Protein AF-A0A291RQH5-F1 (afdb_monomer_lite)

pLDDT: mean 83.43, std 18.96, range [32.75, 98.38]

Radius of gyration: 24.58 Å; chains: 1; bounding box: 37×46×104 Å

Foldseek 3Di:
DCQVCVQCQAVAADDDPQAPDGTSVRQEAEAAAAAQDDDQGWHFYKAFWDVVDDWDDDLFWTKTWGNGHHADPPPSPDDPQTAIEIEGCNVPDPVLVVVVVVQSVVLSVLQVVCPPHLWTKMKTFTFDQDPVDSSYTYDHDSVGMHIDGHNHDHNPDPPPPVPPDDDDPDDDDDDDDDDDDD

Organism: NCBI:txid455432

Sequence (182 aa):
MFVLYPHDRADLSIDLPGVDADRYRYAFKRLDSYAIRDYPRPRIFYSEVAWTAHPDYTDATATITLYAGGRDRDTRARVIKPYQVVIDWSAWDTRLRNALQREITTAQRQAREYGGSSVRSWMFFLASQDRFDPSLFRLDHHAYYCFVAARIVPSTDQPNQHSQWPRKPAHPASRRSRTRRP

Secondary structure (DSSP, 8-state):
-TTT-SSSTTT-B---TT---SBHHHHEEEPPSSS-----S--EEEEEB-TTSPPEE-SSEEEEEEEEEEEPTTT-SSEEEEEEEEEE-TT--HHHHHHHHHHHHHHHHHHHHTTTSS-EEEEEEE-EEPSS-TTEEEE--GGGEEEEEE-PPP-PPPP-TT--PPPPPPPPP---------

Structure (mmCIF, N/CA/C/O backbone):
data_AF-A0A291RQH5-F1
#
_entry.id   AF-A0A291RQH5-F1
#
loop_
_atom_site.group_PDB
_atom_site.id
_atom_site.type_symbol
_atom_site.label_atom_id
_atom_site.label_alt_id
_atom_site.label_comp_id
_atom_site.label_asym_id
_atom_site.label_entity_id
_atom_site.label_seq_id
_atom_site.pdbx_PDB_ins_code
_atom_site.Cartn_x
_atom_site.Cartn_y
_atom_site.Cartn_z
_atom_site.occupancy
_atom_site.B_iso_or_equiv
_atom_site.auth_seq_id
_atom_site.auth_comp_id
_atom_site.auth_asym_id
_atom_site.auth_atom_id
_atom_site.pdbx_PDB_model_num
ATOM 1 N N . MET A 1 1 ? 7.478 -17.354 2.464 1.00 61.66 1 MET A N 1
ATOM 2 C CA . MET A 1 1 ? 7.189 -18.378 1.432 1.00 61.66 1 MET A CA 1
ATOM 3 C C . MET A 1 1 ? 7.119 -17.796 0.014 1.00 61.66 1 MET A C 1
ATOM 5 O O . MET A 1 1 ? 7.953 -18.167 -0.794 1.00 61.66 1 MET A O 1
ATOM 9 N N . PHE A 1 2 ? 6.238 -16.829 -0.295 1.00 76.44 2 PHE A N 1
ATOM 10 C CA . PHE A 1 2 ? 6.075 -16.273 -1.662 1.00 76.44 2 PHE A CA 1
ATOM 11 C C . PHE A 1 2 ? 7.362 -15.730 -2.324 1.00 76.44 2 PHE A C 1
ATOM 13 O O . PHE A 1 2 ? 7.583 -15.908 -3.525 1.00 76.44 2 PHE A O 1
ATOM 20 N N . VAL A 1 3 ? 8.208 -15.051 -1.544 1.00 74.25 3 VAL A N 1
ATOM 21 C CA . VAL A 1 3 ? 9.500 -14.513 -2.006 1.00 74.25 3 VAL A CA 1
ATOM 22 C C . VAL A 1 3 ? 10.558 -15.611 -2.163 1.00 74.25 3 VAL A C 1
ATOM 24 O O . VAL A 1 3 ? 11.403 -15.512 -3.043 1.00 74.25 3 VAL A O 1
ATOM 27 N N . LEU A 1 4 ? 10.490 -16.657 -1.334 1.00 77.12 4 LEU A N 1
ATOM 28 C CA . LEU A 1 4 ? 11.497 -17.721 -1.258 1.00 77.12 4 LEU A CA 1
ATOM 29 C C . LEU A 1 4 ? 11.321 -18.781 -2.354 1.00 77.12 4 LEU A C 1
ATOM 31 O O . LEU A 1 4 ? 12.307 -19.355 -2.798 1.00 77.12 4 LEU A O 1
ATOM 35 N N . TYR A 1 5 ? 10.085 -18.999 -2.812 1.00 75.50 5 TYR A N 1
ATOM 36 C CA . TYR A 1 5 ? 9.734 -20.041 -3.782 1.00 75.50 5 TYR A CA 1
ATOM 37 C C . TYR A 1 5 ? 9.045 -19.431 -5.010 1.00 75.50 5 TYR A C 1
ATOM 39 O O . TYR A 1 5 ? 7.826 -19.534 -5.159 1.00 75.50 5 TYR A O 1
ATOM 47 N N . PRO A 1 6 ? 9.776 -18.713 -5.884 1.00 75.50 6 PRO A N 1
ATOM 48 C CA . PRO A 1 6 ? 9.175 -18.030 -7.028 1.00 75.50 6 PRO A CA 1
ATOM 49 C C . PRO A 1 6 ? 8.598 -18.982 -8.086 1.00 75.50 6 PRO A C 1
ATOM 51 O O . PRO A 1 6 ? 7.672 -18.583 -8.796 1.00 75.50 6 PRO A O 1
ATOM 54 N N . HIS A 1 7 ? 9.116 -20.210 -8.177 1.00 78.50 7 HIS A N 1
ATOM 55 C CA . HIS A 1 7 ? 8.732 -21.199 -9.189 1.00 78.50 7 HIS A CA 1
ATOM 56 C C . HIS A 1 7 ? 7.616 -22.148 -8.730 1.00 78.50 7 HIS A C 1
ATOM 58 O O . HIS A 1 7 ? 6.857 -22.612 -9.571 1.00 78.50 7 HIS A O 1
ATOM 64 N N . ASP A 1 8 ? 7.422 -22.321 -7.420 1.00 78.31 8 ASP A N 1
ATOM 65 C CA . ASP A 1 8 ? 6.453 -23.284 -6.868 1.00 78.31 8 ASP A CA 1
ATOM 66 C C . ASP A 1 8 ? 5.090 -22.648 -6.541 1.00 78.31 8 ASP A C 1
ATOM 68 O O . ASP A 1 8 ? 4.185 -23.292 -6.018 1.00 78.31 8 ASP A O 1
ATOM 72 N N . ARG A 1 9 ? 4.897 -21.354 -6.838 1.00 78.56 9 ARG A N 1
ATOM 73 C CA . ARG A 1 9 ? 3.678 -20.602 -6.464 1.00 78.56 9 ARG A CA 1
ATOM 74 C C . ARG A 1 9 ? 2.383 -21.212 -7.012 1.00 78.56 9 ARG A C 1
ATOM 76 O O . ARG A 1 9 ? 1.317 -20.925 -6.471 1.00 78.56 9 ARG A O 1
ATOM 83 N N . ALA A 1 10 ? 2.464 -21.969 -8.107 1.00 74.31 10 ALA A N 1
ATOM 84 C CA . ALA A 1 10 ? 1.322 -22.667 -8.691 1.00 74.31 10 ALA A CA 1
ATOM 85 C C . ALA A 1 10 ? 0.903 -23.893 -7.861 1.00 74.31 10 ALA A C 1
ATOM 87 O O . ALA A 1 10 ? -0.289 -24.164 -7.751 1.00 74.31 10 ALA A O 1
ATOM 88 N N . ASP A 1 11 ? 1.865 -24.567 -7.233 1.00 77.06 11 ASP A N 1
ATOM 89 C CA . ASP A 1 11 ? 1.656 -25.830 -6.523 1.00 77.06 11 ASP A CA 1
ATOM 90 C C . ASP A 1 11 ? 1.424 -25.620 -5.021 1.00 77.06 11 ASP A C 1
ATOM 92 O O . ASP A 1 11 ? 0.755 -26.423 -4.369 1.00 77.06 11 ASP A O 1
ATOM 96 N N . LEU A 1 12 ? 1.894 -24.498 -4.468 1.00 79.00 12 LEU A N 1
ATOM 97 C CA . LEU A 1 12 ? 1.680 -24.146 -3.067 1.00 79.00 12 LEU A CA 1
ATOM 98 C C . LEU A 1 12 ? 0.216 -23.771 -2.796 1.00 79.00 12 LEU A C 1
ATOM 100 O O . LEU A 1 12 ? -0.296 -22.773 -3.315 1.00 79.00 12 LEU A O 1
ATOM 104 N N . SER A 1 13 ? -0.436 -24.568 -1.947 1.00 81.00 13 SER A N 1
ATOM 105 C CA . SER A 1 13 ? -1.788 -24.314 -1.443 1.00 81.00 13 SER A CA 1
ATOM 106 C C . SER A 1 13 ? -1.785 -23.205 -0.400 1.00 81.00 13 SER A C 1
ATOM 108 O O . SER A 1 13 ? -0.848 -23.086 0.389 1.00 81.00 13 SER A O 1
ATOM 110 N N . ILE A 1 14 ? -2.852 -22.418 -0.372 1.00 81.69 14 ILE A N 1
ATOM 111 C CA . ILE A 1 14 ? -3.106 -21.435 0.676 1.00 81.69 14 ILE A CA 1
ATOM 112 C C . ILE A 1 14 ? -4.602 -21.395 0.971 1.00 81.69 14 ILE A C 1
ATOM 114 O O . ILE A 1 14 ? -5.407 -21.491 0.052 1.00 81.69 14 ILE A O 1
ATOM 118 N N . ASP A 1 15 ? -4.955 -21.259 2.244 1.00 80.19 15 ASP A N 1
ATOM 119 C CA . ASP A 1 15 ? -6.324 -21.004 2.678 1.00 80.19 15 ASP A CA 1
ATOM 120 C C . ASP A 1 15 ? -6.348 -19.649 3.388 1.00 80.19 15 ASP A C 1
ATOM 122 O O . ASP A 1 15 ? -5.600 -19.414 4.341 1.00 80.19 15 ASP A O 1
ATOM 126 N N . LEU A 1 16 ? -7.136 -18.722 2.849 1.00 78.00 16 LEU A N 1
ATOM 127 C CA . LEU A 1 16 ? -7.252 -17.351 3.328 1.00 78.00 16 LEU A CA 1
ATOM 128 C C . LEU A 1 16 ? -8.738 -17.000 3.429 1.00 78.00 16 LEU A C 1
ATOM 130 O O . LEU A 1 16 ? -9.397 -16.865 2.393 1.00 78.00 16 LEU A O 1
ATOM 134 N N . PRO A 1 17 ? -9.266 -16.779 4.645 1.00 72.56 17 PRO A N 1
ATOM 135 C CA . PRO A 1 17 ? -10.645 -16.356 4.827 1.00 72.56 17 PRO A CA 1
ATOM 136 C C . PRO A 1 17 ? -10.980 -15.132 3.966 1.00 72.56 17 PRO A C 1
ATOM 138 O O . PRO A 1 17 ? -10.291 -14.114 4.002 1.00 72.56 17 PRO A O 1
ATOM 141 N N . GLY A 1 18 ? -12.039 -15.247 3.164 1.00 73.44 18 GLY A N 1
ATOM 142 C CA . GLY A 1 18 ? -12.514 -14.174 2.288 1.00 73.44 18 GLY A CA 1
ATOM 143 C C . GLY A 1 18 ? -11.763 -14.020 0.963 1.00 73.44 18 GLY A C 1
ATOM 144 O O . GLY A 1 18 ? -12.227 -13.262 0.117 1.00 73.44 18 GLY A O 1
ATOM 145 N N . VAL A 1 19 ? -10.663 -14.741 0.721 1.00 80.69 19 VAL A N 1
ATOM 146 C CA . VAL A 1 19 ? -9.955 -14.735 -0.568 1.00 80.69 19 VAL A CA 1
ATOM 147 C C . VAL A 1 19 ? -10.347 -15.970 -1.373 1.00 80.69 19 VAL A C 1
ATOM 149 O O . VAL A 1 19 ? -9.980 -17.091 -1.052 1.00 80.69 19 VAL A O 1
ATOM 152 N N . ASP A 1 20 ? -11.056 -15.742 -2.477 1.00 77.75 20 ASP A N 1
ATOM 153 C CA . ASP A 1 20 ? -11.429 -16.768 -3.459 1.00 77.75 20 ASP A CA 1
ATOM 154 C C . ASP A 1 20 ? -10.211 -17.205 -4.307 1.00 77.75 20 ASP A C 1
ATOM 156 O O . ASP A 1 20 ? -10.080 -16.815 -5.476 1.00 77.75 20 ASP A O 1
ATOM 160 N N . ALA A 1 21 ? -9.249 -17.882 -3.670 1.00 79.69 21 ALA A N 1
ATOM 161 C CA . ALA A 1 21 ? -8.074 -18.507 -4.275 1.00 79.69 21 ALA A CA 1
ATOM 162 C C . ALA A 1 21 ? -7.463 -19.562 -3.335 1.00 79.69 21 ALA A C 1
ATOM 164 O O . ALA A 1 21 ? -7.156 -19.262 -2.187 1.00 79.69 21 ALA A O 1
ATOM 165 N N . ASP A 1 22 ? -7.195 -20.755 -3.864 1.00 81.00 22 ASP A N 1
ATOM 166 C CA . ASP A 1 22 ? -6.630 -21.906 -3.144 1.00 81.00 22 ASP A CA 1
ATOM 167 C C . ASP A 1 22 ? -5.113 -22.077 -3.357 1.00 81.00 22 ASP A C 1
ATOM 169 O O . ASP A 1 22 ? -4.475 -22.927 -2.736 1.00 81.00 22 ASP A O 1
ATOM 173 N N . ARG A 1 23 ? -4.504 -21.269 -4.239 1.00 80.00 23 ARG A N 1
ATOM 174 C CA . ARG A 1 23 ? -3.065 -21.310 -4.562 1.00 80.00 23 ARG A CA 1
ATOM 175 C C . ARG A 1 23 ? -2.397 -19.956 -4.407 1.00 80.00 23 ARG A C 1
ATOM 177 O O . ARG A 1 23 ? -2.968 -18.921 -4.761 1.00 80.00 23 ARG A O 1
ATOM 184 N N . TYR A 1 24 ? -1.123 -19.965 -4.009 1.00 80.88 24 TYR A N 1
ATOM 185 C CA . TYR A 1 24 ? -0.298 -18.754 -3.887 1.00 80.88 24 TYR A CA 1
ATOM 186 C C . TYR A 1 24 ? -0.291 -17.908 -5.173 1.00 80.88 24 TYR A C 1
ATOM 188 O O . TYR A 1 24 ? -0.366 -16.682 -5.097 1.00 80.88 24 TYR A O 1
ATOM 196 N N . ARG A 1 25 ? -0.250 -18.534 -6.359 1.00 79.88 25 ARG A N 1
ATOM 197 C CA . ARG A 1 25 ? -0.293 -17.835 -7.660 1.00 79.88 25 ARG A CA 1
ATOM 198 C C . ARG A 1 25 ? -1.533 -16.952 -7.828 1.00 79.88 25 ARG A C 1
ATOM 200 O O . ARG A 1 25 ? -1.438 -15.908 -8.468 1.00 79.88 25 ARG A O 1
ATOM 207 N N . TYR A 1 26 ? -2.677 -17.377 -7.297 1.00 82.38 26 TYR A N 1
ATOM 208 C CA . TYR A 1 26 ? -3.956 -16.687 -7.471 1.00 82.38 26 TYR A CA 1
ATOM 209 C C . TYR A 1 26 ? -4.327 -15.820 -6.271 1.00 82.38 26 TYR A C 1
ATOM 211 O O . TYR A 1 26 ? -5.034 -14.827 -6.447 1.00 82.38 26 TYR A O 1
ATOM 219 N N . ALA A 1 27 ? -3.825 -16.163 -5.082 1.00 86.94 27 ALA A N 1
ATOM 220 C CA . ALA A 1 27 ?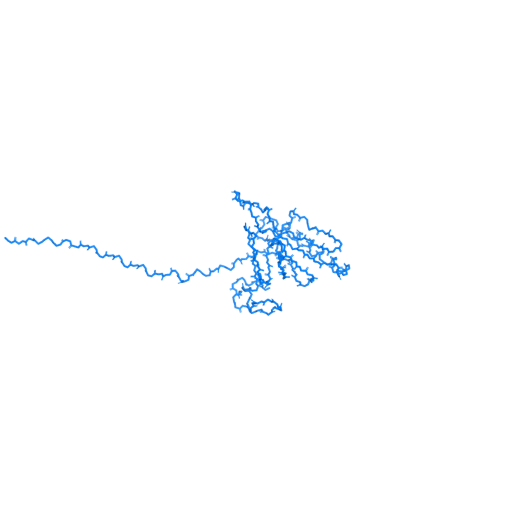 -4.012 -15.394 -3.859 1.00 86.94 27 ALA A CA 1
ATOM 221 C C . ALA A 1 27 ? -3.171 -14.110 -3.842 1.00 86.94 27 ALA A C 1
ATOM 223 O O . ALA A 1 27 ? -3.640 -13.092 -3.339 1.00 86.94 27 ALA A O 1
ATOM 224 N N . PHE A 1 28 ? -1.962 -14.129 -4.418 1.00 90.75 28 PHE A N 1
ATOM 225 C CA . PHE A 1 28 ? -1.077 -12.965 -4.479 1.00 90.75 28 PHE A CA 1
ATOM 226 C C . PHE A 1 28 ? -1.217 -12.223 -5.809 1.00 90.75 28 PHE A C 1
ATOM 228 O O . PHE A 1 28 ? -1.011 -12.793 -6.881 1.00 90.75 28 PHE A O 1
ATOM 235 N N . LYS A 1 29 ? -1.502 -10.920 -5.758 1.00 92.19 29 LYS A N 1
ATOM 236 C CA . LYS A 1 29 ? -1.716 -10.088 -6.945 1.00 92.19 29 LYS A CA 1
ATOM 237 C C . LYS A 1 29 ? -0.818 -8.856 -6.933 1.00 92.19 29 LYS A C 1
ATOM 239 O O . LYS A 1 29 ? -0.970 -7.963 -6.108 1.00 92.19 29 LYS A O 1
ATOM 244 N N . ARG A 1 30 ? 0.089 -8.758 -7.906 1.00 94.50 30 ARG A N 1
ATOM 245 C CA . ARG A 1 30 ? 0.837 -7.513 -8.118 1.00 94.50 30 ARG A CA 1
ATOM 246 C C . ARG A 1 30 ? -0.103 -6.428 -8.637 1.00 94.50 30 ARG A C 1
ATOM 248 O O . ARG A 1 30 ? -0.863 -6.696 -9.571 1.00 94.50 30 ARG A O 1
ATOM 255 N N . LEU A 1 31 ? -0.006 -5.220 -8.087 1.00 96.06 31 LEU A N 1
ATOM 256 C CA . LEU A 1 31 ? -0.711 -4.062 -8.635 1.00 96.06 31 LEU A CA 1
ATOM 257 C C . LEU A 1 31 ? -0.148 -3.653 -10.006 1.00 96.06 31 LEU A C 1
ATOM 259 O O . LEU A 1 31 ? 1.061 -3.720 -10.257 1.00 96.06 31 LEU A O 1
ATOM 263 N N . ASP A 1 32 ? -1.038 -3.203 -10.890 1.00 94.94 32 ASP A N 1
ATOM 264 C CA . ASP A 1 32 ? -0.696 -2.672 -12.211 1.00 94.94 32 ASP A CA 1
ATOM 265 C C . ASP A 1 32 ? 0.233 -1.453 -12.075 1.00 94.94 32 ASP A C 1
ATOM 267 O O . ASP A 1 32 ? -0.047 -0.483 -11.374 1.00 94.94 32 ASP A O 1
ATOM 271 N N . SER A 1 33 ? 1.395 -1.522 -12.719 1.00 92.38 33 SER A N 1
ATOM 272 C CA . SER A 1 33 ? 2.440 -0.504 -12.580 1.00 92.38 33 SER A CA 1
ATOM 273 C C . SER A 1 33 ? 2.260 0.696 -13.521 1.00 92.38 33 SER A C 1
ATOM 275 O O . SER A 1 33 ? 3.074 1.617 -13.449 1.00 92.38 33 SER A O 1
ATOM 277 N N . TYR A 1 34 ? 1.250 0.676 -14.400 1.00 91.38 34 TYR A N 1
ATOM 278 C CA . TYR A 1 34 ? 1.027 1.669 -15.458 1.00 91.38 34 TYR A CA 1
ATOM 279 C C . TYR A 1 34 ? -0.360 2.323 -15.417 1.00 91.38 34 TYR A C 1
ATOM 281 O O . TYR A 1 34 ? -0.509 3.443 -15.915 1.00 91.38 34 TYR A O 1
ATOM 289 N N . ALA A 1 35 ? -1.365 1.655 -14.844 1.00 93.81 35 ALA A N 1
ATOM 290 C CA . ALA A 1 35 ? -2.735 2.152 -14.762 1.00 93.81 35 ALA A CA 1
ATOM 291 C C . ALA A 1 35 ? -3.406 1.847 -13.413 1.00 93.81 35 ALA A C 1
ATOM 293 O O . ALA A 1 35 ? -3.088 0.868 -12.734 1.00 93.81 35 ALA A O 1
ATOM 294 N N . ILE A 1 36 ? -4.396 2.671 -13.061 1.00 96.25 36 ILE A N 1
ATOM 295 C CA . ILE A 1 36 ? -5.374 2.325 -12.026 1.00 96.25 36 ILE A CA 1
ATOM 296 C C . ILE A 1 36 ? -6.356 1.302 -12.614 1.00 96.25 36 ILE A C 1
ATOM 298 O O . ILE A 1 36 ? -6.867 1.491 -13.718 1.00 96.25 36 ILE A O 1
ATOM 302 N N . ARG A 1 37 ? -6.566 0.198 -11.899 1.00 95.62 37 ARG A N 1
ATOM 303 C CA . ARG A 1 37 ? -7.399 -0.946 -12.278 1.00 95.62 37 ARG A CA 1
ATOM 304 C C . ARG A 1 37 ? -8.352 -1.267 -11.142 1.00 95.62 37 ARG A C 1
ATOM 306 O O . ARG A 1 37 ? -7.970 -1.127 -9.985 1.00 95.62 37 ARG A O 1
ATOM 313 N N . ASP A 1 38 ? -9.519 -1.787 -11.488 1.00 94.94 38 ASP A N 1
ATOM 314 C CA . ASP A 1 38 ? -10.450 -2.349 -10.518 1.00 94.94 38 ASP A CA 1
ATOM 315 C C . ASP A 1 38 ? -10.059 -3.794 -10.169 1.00 94.94 38 ASP A C 1
ATOM 317 O O . ASP A 1 38 ? -9.793 -4.624 -11.045 1.00 94.94 38 ASP A O 1
ATOM 321 N N . TYR A 1 39 ? -10.043 -4.100 -8.875 1.00 92.81 39 TYR A N 1
ATOM 322 C CA . TYR A 1 39 ? -9.785 -5.412 -8.294 1.00 92.81 39 TYR A CA 1
ATOM 323 C C . TYR A 1 39 ? -10.999 -5.816 -7.448 1.00 92.81 39 TYR A C 1
ATOM 325 O O . TYR A 1 39 ? -10.999 -5.648 -6.230 1.00 92.81 39 TYR A O 1
ATOM 333 N N . PRO A 1 40 ? -12.049 -6.377 -8.074 1.00 84.94 40 PRO A N 1
ATOM 334 C CA . PRO A 1 40 ? -13.334 -6.619 -7.414 1.00 84.94 40 PRO A CA 1
ATOM 335 C C . PRO A 1 40 ? -13.300 -7.745 -6.373 1.00 84.94 40 PRO A C 1
ATOM 337 O O . PRO A 1 40 ? -14.282 -7.953 -5.667 1.00 84.94 40 PRO A O 1
ATOM 340 N N . ARG A 1 41 ? -12.205 -8.511 -6.299 1.00 84.56 41 ARG A N 1
ATOM 341 C CA . ARG A 1 41 ? -12.041 -9.602 -5.336 1.00 84.56 41 ARG A CA 1
ATOM 342 C C . ARG A 1 41 ? -10.860 -9.306 -4.417 1.00 84.56 41 ARG A C 1
ATOM 344 O O . ARG A 1 41 ? -9.795 -8.952 -4.932 1.00 84.56 41 ARG A O 1
ATOM 351 N N . PRO A 1 42 ? -11.001 -9.520 -3.100 1.00 82.62 42 PRO A N 1
ATOM 352 C CA . PRO A 1 42 ? -9.882 -9.412 -2.178 1.00 82.62 42 PRO A CA 1
ATOM 353 C C . PRO A 1 42 ? -8.808 -10.445 -2.534 1.00 82.62 42 PRO A C 1
ATOM 355 O O . PRO A 1 42 ? -9.091 -11.587 -2.921 1.00 82.62 42 PRO A O 1
ATOM 358 N N . ARG A 1 43 ? -7.559 -10.002 -2.444 1.00 90.94 43 ARG A N 1
ATOM 359 C CA . ARG A 1 43 ? -6.328 -10.754 -2.695 1.00 90.94 43 ARG A CA 1
ATOM 360 C C . ARG A 1 43 ? -5.261 -10.217 -1.747 1.00 90.94 43 ARG A C 1
ATOM 362 O 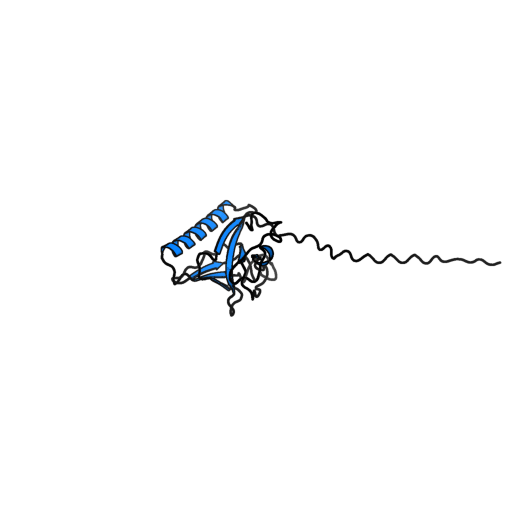O . ARG A 1 43 ? -5.402 -9.115 -1.221 1.00 90.94 43 ARG A O 1
ATOM 369 N N . ILE A 1 44 ? -4.166 -10.952 -1.588 1.00 93.44 44 ILE A N 1
ATOM 370 C CA . ILE A 1 44 ? -2.938 -10.361 -1.061 1.00 93.44 44 ILE A CA 1
ATOM 371 C C . ILE A 1 44 ? -2.312 -9.547 -2.191 1.00 93.44 44 ILE A C 1
ATOM 373 O O . ILE A 1 44 ? -1.647 -10.078 -3.083 1.00 93.44 44 ILE A O 1
ATOM 377 N N . PHE A 1 45 ? -2.558 -8.248 -2.188 1.00 95.75 45 PHE A N 1
ATOM 378 C CA . PHE A 1 45 ? -1.951 -7.330 -3.128 1.00 95.75 45 PHE A CA 1
ATOM 379 C C . PHE A 1 45 ? -0.502 -7.050 -2.751 1.00 95.75 45 PHE A C 1
ATOM 381 O O . PHE A 1 45 ? -0.118 -7.143 -1.585 1.00 95.75 45 PHE A O 1
ATOM 388 N N . TYR A 1 46 ? 0.318 -6.703 -3.739 1.00 96.69 46 TYR A N 1
ATOM 389 C CA . TYR A 1 46 ? 1.659 -6.210 -3.457 1.00 96.69 46 TYR A CA 1
ATOM 390 C C . TYR A 1 46 ? 2.187 -5.237 -4.508 1.00 96.69 46 TYR A C 1
ATOM 392 O O . TYR A 1 46 ? 1.881 -5.328 -5.703 1.00 96.69 46 TYR A O 1
ATOM 400 N N . SER A 1 47 ? 3.019 -4.310 -4.042 1.00 96.81 47 SER A N 1
ATOM 401 C CA . SER A 1 47 ? 3.764 -3.353 -4.860 1.00 96.81 47 SER A CA 1
ATOM 402 C C . SER A 1 47 ? 4.994 -2.854 -4.104 1.00 96.81 47 SER A C 1
ATOM 404 O O . SER A 1 47 ? 5.077 -2.965 -2.882 1.00 96.81 47 SER A O 1
ATOM 406 N N . GLU A 1 48 ? 5.951 -2.296 -4.840 1.00 96.00 48 GLU A N 1
ATOM 407 C CA . GLU A 1 48 ? 7.035 -1.511 -4.256 1.00 96.00 48 GLU A CA 1
ATOM 408 C C . GLU A 1 48 ? 6.458 -0.274 -3.546 1.00 96.00 48 GLU A C 1
ATOM 410 O O . GLU A 1 48 ? 5.479 0.310 -4.024 1.00 96.00 48 GLU A O 1
ATOM 415 N N . VAL A 1 49 ? 7.046 0.106 -2.411 1.00 97.19 49 VAL A N 1
ATOM 416 C CA . VAL A 1 49 ? 6.661 1.295 -1.635 1.00 97.19 49 VAL A CA 1
ATOM 417 C C . VAL A 1 49 ? 7.395 2.528 -2.158 1.00 97.19 49 VAL A C 1
ATOM 419 O O . VAL A 1 49 ? 8.606 2.497 -2.378 1.00 97.19 49 VAL A O 1
ATOM 422 N N . ALA A 1 50 ? 6.678 3.639 -2.332 1.00 95.38 50 ALA A N 1
ATOM 423 C CA . ALA A 1 50 ? 7.248 4.896 -2.804 1.00 95.38 50 ALA A CA 1
ATOM 424 C C . ALA A 1 50 ? 7.800 5.734 -1.637 1.00 95.38 50 ALA A C 1
ATOM 426 O O . ALA A 1 50 ? 7.191 6.719 -1.224 1.00 95.38 50 ALA A O 1
ATOM 427 N N . TRP A 1 51 ? 8.987 5.383 -1.132 1.00 94.19 51 TRP A N 1
ATOM 428 C CA . TRP A 1 51 ? 9.623 6.074 0.005 1.00 94.19 51 TRP A CA 1
ATOM 429 C C . TRP A 1 51 ? 10.047 7.529 -0.247 1.00 94.19 51 TRP A C 1
ATOM 431 O O . TRP A 1 51 ? 10.499 8.204 0.675 1.00 94.19 51 TRP A O 1
ATOM 441 N N . THR A 1 52 ? 9.902 8.033 -1.475 1.00 87.50 52 THR A N 1
ATOM 442 C CA . THR A 1 52 ? 10.044 9.468 -1.771 1.00 87.50 52 THR A CA 1
ATOM 443 C C . THR A 1 52 ? 8.959 10.301 -1.090 1.00 87.50 52 THR A C 1
ATOM 445 O O . THR A 1 52 ? 9.190 11.468 -0.792 1.00 87.50 52 THR A O 1
ATOM 448 N N . ALA A 1 53 ? 7.789 9.708 -0.837 1.00 86.44 53 ALA A N 1
ATOM 449 C CA . ALA A 1 53 ? 6.750 10.282 0.003 1.00 86.44 53 ALA A CA 1
ATOM 450 C C . ALA A 1 53 ? 6.817 9.626 1.386 1.00 86.44 53 ALA A C 1
ATOM 452 O O . ALA A 1 53 ? 6.893 8.400 1.504 1.00 86.44 53 ALA A O 1
ATOM 453 N N . HIS A 1 54 ? 6.800 10.443 2.436 1.00 88.56 54 HIS A N 1
ATOM 454 C CA . HIS A 1 54 ? 6.635 9.913 3.785 1.00 88.56 54 HIS A CA 1
ATOM 455 C C . HIS A 1 54 ? 5.192 9.426 3.941 1.00 88.56 54 HIS A C 1
ATOM 457 O O . HIS A 1 54 ? 4.296 10.015 3.329 1.00 88.56 54 HIS A O 1
ATOM 463 N N . PRO A 1 55 ? 4.951 8.361 4.722 1.00 93.75 55 PRO A N 1
ATOM 464 C CA . PRO A 1 55 ? 3.595 7.998 5.089 1.00 93.75 55 PRO A CA 1
ATOM 465 C C . PRO A 1 55 ? 2.898 9.175 5.764 1.00 93.75 55 PRO A C 1
ATOM 467 O O . PRO A 1 55 ? 3.506 9.871 6.580 1.00 93.75 55 PRO A O 1
ATOM 470 N N . ASP A 1 56 ? 1.644 9.385 5.394 1.00 96.19 56 ASP A N 1
ATOM 471 C CA . ASP A 1 56 ? 0.802 10.407 5.998 1.00 96.19 56 ASP A CA 1
ATOM 472 C C . ASP A 1 56 ? 0.078 9.803 7.201 1.00 96.19 56 ASP A C 1
ATOM 474 O O . ASP A 1 56 ? -0.512 8.725 7.098 1.00 96.19 56 ASP A O 1
ATOM 478 N N . TYR A 1 57 ? 0.164 10.468 8.348 1.00 96.25 57 TYR A N 1
ATOM 479 C CA . TYR A 1 57 ? -0.393 9.983 9.604 1.00 96.25 57 TYR A CA 1
ATOM 480 C C . TYR A 1 57 ? -1.431 10.966 10.121 1.00 96.25 57 TYR A C 1
ATOM 482 O O . TYR A 1 57 ? -1.161 12.155 10.272 1.00 96.25 57 TYR A O 1
ATOM 490 N N . THR A 1 58 ? -2.592 10.433 10.472 1.00 96.25 58 THR A N 1
ATOM 491 C CA . THR A 1 58 ? -3.648 11.150 11.182 1.00 96.25 58 THR A CA 1
ATOM 492 C C . THR A 1 58 ? -3.965 10.421 12.486 1.00 96.25 58 THR A C 1
ATOM 494 O O . THR A 1 58 ? -3.471 9.318 12.746 1.00 96.25 58 THR A O 1
ATOM 497 N N . ASP A 1 59 ? -4.858 10.991 13.291 1.00 93.31 59 ASP A N 1
ATOM 498 C CA . ASP A 1 59 ? -5.331 10.344 14.519 1.00 93.31 59 ASP A CA 1
ATOM 499 C C . ASP A 1 59 ? -6.032 8.997 14.261 1.00 93.31 59 ASP A C 1
ATOM 501 O O . ASP A 1 59 ? -6.083 8.147 15.158 1.00 93.31 59 ASP A O 1
ATOM 505 N N . ALA A 1 60 ? -6.534 8.784 13.038 1.00 96.62 60 ALA A N 1
ATOM 506 C CA . ALA A 1 60 ? -7.345 7.632 12.647 1.00 96.62 60 ALA A CA 1
ATOM 507 C C . ALA A 1 60 ? -6.713 6.752 11.559 1.00 96.62 60 ALA A C 1
ATOM 509 O O . ALA A 1 60 ? -7.087 5.586 11.446 1.00 96.62 60 ALA A O 1
ATOM 510 N N . THR A 1 61 ? -5.745 7.255 10.789 1.00 97.81 61 THR A N 1
ATOM 511 C CA . THR A 1 61 ? -5.184 6.508 9.658 1.00 97.81 61 THR A CA 1
ATOM 512 C C . THR A 1 61 ? -3.677 6.659 9.492 1.00 97.81 61 THR A C 1
ATOM 514 O O . THR A 1 61 ? -3.109 7.713 9.775 1.00 97.81 61 THR A O 1
ATOM 517 N N . ALA A 1 62 ? -3.056 5.639 8.905 1.00 97.75 62 ALA A N 1
ATOM 518 C CA . ALA A 1 62 ? -1.745 5.731 8.270 1.00 97.75 62 ALA A CA 1
ATOM 519 C C . ALA A 1 62 ? -1.877 5.438 6.769 1.00 97.75 62 ALA A C 1
ATOM 521 O O . ALA A 1 62 ? -2.368 4.376 6.383 1.00 97.75 62 ALA A O 1
ATOM 522 N N . THR A 1 63 ? -1.426 6.357 5.918 1.00 98.25 63 THR A N 1
ATOM 523 C CA . THR A 1 63 ? -1.528 6.236 4.459 1.00 98.25 63 THR A CA 1
ATOM 524 C C . THR A 1 63 ? -0.156 6.020 3.836 1.00 98.25 63 THR A C 1
ATOM 526 O O . THR A 1 63 ? 0.757 6.831 3.994 1.00 98.25 63 THR A O 1
ATOM 529 N N . ILE A 1 64 ? -0.016 4.934 3.079 1.00 98.12 64 ILE A N 1
ATOM 530 C CA . ILE A 1 64 ? 1.235 4.522 2.439 1.00 98.12 64 ILE A CA 1
ATOM 531 C C . ILE A 1 64 ? 1.091 4.625 0.928 1.00 98.12 64 ILE A C 1
ATOM 533 O O . ILE A 1 64 ? 0.192 4.032 0.336 1.00 98.12 64 ILE A O 1
ATOM 537 N N . THR A 1 65 ? 2.007 5.353 0.294 1.00 98.00 65 THR A N 1
ATOM 538 C CA . THR A 1 65 ? 2.023 5.520 -1.164 1.00 98.00 65 THR A CA 1
ATOM 539 C C . THR A 1 65 ? 2.847 4.416 -1.821 1.00 98.00 65 THR A C 1
ATOM 541 O O . THR A 1 65 ? 3.971 4.125 -1.404 1.00 98.00 65 THR A O 1
ATOM 544 N N . LEU A 1 66 ? 2.307 3.806 -2.876 1.00 97.56 66 LEU A N 1
ATOM 545 C CA . LEU A 1 66 ? 2.950 2.722 -3.613 1.00 97.56 66 LEU A CA 1
ATOM 546 C C . LEU A 1 66 ? 3.547 3.219 -4.935 1.00 97.56 66 LEU A C 1
ATOM 548 O O . LEU A 1 66 ? 3.017 4.113 -5.592 1.00 97.56 66 LEU A O 1
ATOM 552 N N . TYR A 1 67 ? 4.631 2.584 -5.377 1.00 95.31 67 TYR A N 1
ATOM 553 C CA . TYR A 1 67 ? 5.258 2.818 -6.680 1.00 95.31 67 TYR A CA 1
ATOM 554 C C . TYR A 1 67 ? 4.562 2.013 -7.800 1.00 95.31 67 TYR A C 1
ATOM 556 O O . TYR A 1 67 ? 5.182 1.302 -8.592 1.00 95.31 67 TYR A O 1
ATOM 564 N N . ALA A 1 68 ? 3.234 2.108 -7.850 1.00 95.50 68 ALA A N 1
ATOM 565 C CA . ALA A 1 68 ? 2.365 1.509 -8.862 1.00 95.50 68 ALA A CA 1
ATOM 566 C C . ALA A 1 68 ? 1.141 2.402 -9.083 1.00 95.50 68 ALA A C 1
ATOM 568 O O . ALA A 1 68 ? 0.822 3.226 -8.231 1.00 95.50 68 ALA A O 1
ATOM 569 N N . GLY A 1 69 ? 0.444 2.218 -10.204 1.00 95.56 69 GLY A N 1
ATOM 570 C CA . GLY A 1 69 ? -0.719 3.016 -10.583 1.00 95.56 69 GLY A CA 1
ATOM 571 C C . GLY A 1 69 ? -0.523 3.771 -11.890 1.00 95.56 69 GLY A C 1
ATOM 572 O O . GLY A 1 69 ? 0.310 3.411 -12.722 1.00 95.56 69 GLY A O 1
ATOM 573 N N . GLY A 1 70 ? -1.325 4.816 -12.085 1.00 94.88 70 GLY A N 1
ATOM 574 C CA . GLY A 1 70 ? -1.327 5.624 -13.297 1.00 94.88 70 GLY A CA 1
ATOM 575 C C . GLY A 1 70 ? 0.016 6.306 -13.523 1.00 94.88 70 GLY A C 1
ATOM 576 O O . GLY A 1 70 ? 0.456 7.120 -12.705 1.00 94.88 70 GLY A O 1
ATOM 577 N N . ARG A 1 71 ? 0.658 5.991 -14.647 1.00 92.88 71 ARG A N 1
ATOM 578 C CA . ARG A 1 71 ? 1.876 6.668 -15.093 1.00 92.88 71 ARG A CA 1
ATOM 579 C C . ARG A 1 71 ? 1.581 7.761 -16.104 1.00 92.88 71 ARG A C 1
ATOM 581 O O . ARG A 1 71 ? 0.585 7.716 -16.824 1.00 92.88 71 ARG A O 1
ATOM 588 N N . ASP A 1 72 ? 2.493 8.722 -16.143 1.00 88.38 72 ASP A N 1
ATOM 589 C CA . ASP A 1 72 ? 2.552 9.728 -17.194 1.00 88.38 72 ASP A CA 1
ATOM 590 C C . ASP A 1 72 ? 2.570 9.052 -18.575 1.00 88.38 72 ASP A C 1
ATOM 592 O O . ASP A 1 72 ? 3.326 8.098 -18.793 1.00 88.38 72 ASP A O 1
ATOM 596 N N . ARG A 1 73 ? 1.695 9.493 -19.486 1.00 80.00 73 ARG A N 1
ATOM 597 C CA . ARG A 1 73 ? 1.506 8.818 -20.781 1.00 80.00 73 ARG A CA 1
ATOM 598 C C . ARG A 1 73 ? 2.708 8.988 -21.702 1.00 80.00 73 ARG A C 1
ATOM 600 O O . ARG A 1 73 ? 2.998 8.056 -22.452 1.00 80.00 73 ARG A O 1
ATOM 607 N N . ASP A 1 74 ? 3.395 10.119 -21.597 1.00 81.31 74 ASP A N 1
ATOM 608 C CA . ASP A 1 74 ? 4.442 10.522 -22.530 1.00 81.31 74 ASP A CA 1
ATOM 609 C C . ASP A 1 74 ? 5.784 9.900 -22.145 1.00 81.31 74 ASP A C 1
ATOM 611 O O . ASP A 1 74 ? 6.464 9.284 -22.962 1.00 81.31 74 ASP A O 1
ATOM 615 N N . THR A 1 75 ? 6.143 9.986 -20.867 1.00 78.75 75 THR A N 1
ATOM 616 C CA . THR A 1 75 ? 7.435 9.507 -20.364 1.00 78.75 75 THR A CA 1
ATOM 617 C C . THR A 1 75 ? 7.368 8.078 -19.840 1.00 78.75 75 THR A C 1
ATOM 619 O O . THR A 1 75 ? 8.380 7.378 -19.831 1.00 78.75 75 THR A O 1
ATOM 622 N N . ARG A 1 76 ? 6.204 7.646 -19.324 1.00 78.25 76 ARG A N 1
ATOM 623 C CA . ARG A 1 76 ? 6.010 6.405 -18.543 1.00 78.25 76 ARG A CA 1
ATOM 624 C C . ARG A 1 76 ? 7.032 6.188 -17.423 1.00 78.25 76 ARG A C 1
ATOM 626 O O . ARG A 1 76 ? 7.097 5.099 -16.850 1.00 78.25 76 ARG A O 1
ATOM 633 N N . ALA A 1 77 ? 7.820 7.201 -17.079 1.00 79.94 77 ALA A N 1
ATOM 634 C CA . ALA A 1 77 ? 8.885 7.116 -16.091 1.00 79.94 77 ALA A CA 1
ATOM 635 C C . ALA A 1 77 ? 8.345 7.423 -14.692 1.00 79.94 77 ALA A C 1
ATOM 637 O O . ALA A 1 77 ? 8.754 6.804 -13.710 1.00 79.94 77 ALA A O 1
ATOM 638 N N . ARG A 1 78 ? 7.376 8.341 -14.614 1.00 85.25 78 ARG A N 1
ATOM 639 C CA . ARG A 1 78 ? 6.809 8.841 -13.363 1.00 85.25 78 ARG A CA 1
ATOM 640 C C . ARG A 1 78 ? 5.410 8.287 -13.111 1.00 85.25 78 ARG A C 1
ATOM 642 O O . ARG A 1 78 ? 4.553 8.304 -13.994 1.00 85.25 78 ARG A O 1
ATOM 649 N N . VAL A 1 79 ? 5.176 7.837 -11.880 1.00 91.69 79 VAL A N 1
ATOM 650 C CA . VAL A 1 79 ? 3.830 7.561 -11.361 1.00 91.69 79 VAL A CA 1
ATOM 651 C C . VAL A 1 79 ? 3.179 8.903 -11.016 1.00 91.69 79 VAL A C 1
ATOM 653 O O . VAL A 1 79 ? 3.719 9.656 -10.209 1.00 91.69 79 VAL A O 1
ATOM 656 N N . ILE A 1 80 ? 2.058 9.218 -11.666 1.00 93.31 80 ILE A N 1
ATOM 657 C CA . ILE A 1 80 ? 1.305 10.473 -11.484 1.00 93.31 80 ILE A CA 1
ATOM 658 C C . ILE A 1 80 ? 0.018 10.271 -10.682 1.00 93.31 80 ILE A C 1
ATOM 660 O O . ILE A 1 80 ? -0.449 11.205 -10.041 1.00 93.31 80 ILE A O 1
ATOM 664 N N . LYS A 1 81 ? -0.532 9.052 -10.691 1.00 95.06 81 LYS A N 1
ATOM 665 C CA . LYS A 1 81 ? -1.668 8.640 -9.864 1.00 95.06 81 LYS A CA 1
ATOM 666 C C . LYS A 1 81 ? -1.301 7.331 -9.159 1.00 95.06 81 LYS A C 1
ATOM 668 O O . LYS A 1 81 ? -1.558 6.264 -9.722 1.00 95.06 81 LYS A O 1
ATOM 673 N N . PRO A 1 82 ? -0.614 7.393 -8.008 1.00 96.88 82 PRO A N 1
ATOM 674 C CA . PRO A 1 82 ? -0.186 6.195 -7.305 1.00 96.88 82 PRO A CA 1
ATOM 675 C C . PRO A 1 82 ? -1.376 5.481 -6.665 1.00 96.88 82 PRO A C 1
ATOM 677 O O . PRO A 1 82 ? -2.365 6.118 -6.311 1.00 96.88 82 PRO A O 1
ATOM 680 N N . TYR A 1 83 ? -1.258 4.170 -6.473 1.00 98.19 83 TYR A N 1
ATOM 681 C CA . TYR A 1 83 ? -2.091 3.501 -5.479 1.00 98.19 83 TYR A CA 1
ATOM 682 C C . TYR A 1 83 ? -1.652 3.906 -4.070 1.00 98.19 83 TYR A C 1
ATOM 684 O O . TYR A 1 83 ? -0.456 4.094 -3.813 1.00 98.19 83 TYR A O 1
ATOM 692 N N . GLN A 1 84 ? -2.607 3.975 -3.149 1.00 98.38 84 GLN A N 1
ATOM 693 C CA . GLN A 1 84 ? -2.351 4.198 -1.732 1.00 98.38 84 GLN A CA 1
ATOM 694 C C . GLN A 1 84 ? -3.034 3.124 -0.891 1.00 98.38 84 GLN A C 1
ATOM 696 O O . GLN A 1 84 ? -4.126 2.657 -1.218 1.00 98.38 84 GLN A O 1
ATOM 701 N N . VAL A 1 85 ? -2.383 2.741 0.204 1.00 98.25 85 VAL A N 1
ATOM 702 C CA . VAL A 1 85 ? -2.967 1.873 1.228 1.00 98.25 85 VAL A CA 1
ATOM 703 C C . VAL A 1 85 ? -3.271 2.723 2.447 1.00 98.25 85 VAL A C 1
ATOM 705 O O . VAL A 1 85 ? -2.360 3.299 3.037 1.00 98.25 85 VAL A O 1
ATOM 708 N N . VAL A 1 86 ? -4.546 2.800 2.803 1.00 98.25 86 VAL A N 1
ATOM 709 C CA . VAL A 1 86 ? -5.056 3.479 3.990 1.00 98.25 86 VAL A CA 1
ATOM 710 C C . VAL A 1 86 ? -5.282 2.423 5.063 1.00 98.25 86 VAL A C 1
ATOM 712 O O . VAL A 1 86 ? -6.148 1.556 4.935 1.00 98.25 86 VAL A O 1
ATOM 715 N N . ILE A 1 87 ? -4.469 2.490 6.108 1.00 98.06 87 ILE A N 1
ATOM 716 C CA . ILE A 1 87 ? -4.563 1.637 7.286 1.00 98.06 87 ILE A CA 1
ATOM 717 C C . ILE A 1 87 ? -5.399 2.394 8.313 1.00 98.06 87 ILE A C 1
ATOM 719 O O . ILE A 1 87 ? -4.933 3.401 8.846 1.00 98.06 87 ILE A O 1
ATOM 723 N N . ASP A 1 88 ? -6.625 1.941 8.564 1.00 97.62 88 ASP A N 1
ATOM 724 C CA . ASP A 1 88 ? -7.453 2.448 9.656 1.00 97.62 88 ASP A CA 1
ATOM 725 C C . ASP A 1 88 ? -6.936 1.871 10.976 1.00 97.62 88 ASP A C 1
ATOM 727 O O . ASP A 1 88 ? -6.935 0.659 11.198 1.00 97.62 88 ASP A O 1
ATOM 731 N N . TRP A 1 89 ? -6.459 2.756 11.843 1.00 97.19 89 TRP A N 1
ATOM 732 C CA . TRP A 1 89 ? -5.973 2.415 13.175 1.00 97.19 89 TRP A CA 1
ATOM 733 C C . TRP A 1 89 ? -6.730 3.165 14.270 1.00 97.19 89 TRP A C 1
ATOM 735 O O . TRP A 1 89 ? -6.246 3.285 15.398 1.00 97.19 89 TRP A O 1
ATOM 745 N N . SER A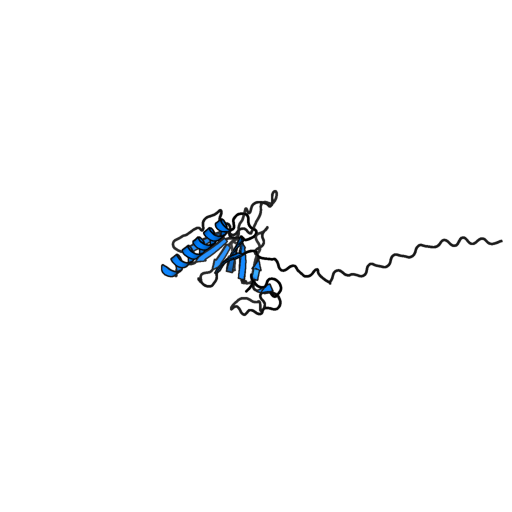 1 90 ? -7.903 3.718 13.949 1.00 97.00 90 SER A N 1
ATOM 746 C CA . SER A 1 90 ? -8.714 4.501 14.886 1.00 97.00 90 SER A CA 1
ATOM 747 C C . SER A 1 90 ? -9.023 3.708 16.160 1.00 97.00 90 SER A C 1
ATOM 749 O O . SER A 1 90 ? -8.885 4.233 17.264 1.00 97.00 90 SER A O 1
ATOM 751 N N . ALA A 1 91 ? -9.312 2.414 16.009 1.00 96.50 91 ALA A N 1
ATOM 752 C CA . ALA A 1 91 ? -9.564 1.479 17.102 1.00 96.50 91 ALA A CA 1
ATOM 753 C C . ALA A 1 91 ? -8.293 0.884 17.744 1.00 96.50 91 ALA A C 1
ATOM 755 O O . ALA A 1 91 ? -8.390 0.100 18.687 1.00 96.50 91 ALA A O 1
ATOM 756 N N . TRP A 1 92 ? -7.096 1.194 17.236 1.00 97.06 92 TRP A N 1
ATOM 757 C CA . TRP A 1 92 ? -5.855 0.599 17.733 1.00 97.06 92 TRP A CA 1
ATOM 758 C C . TRP A 1 92 ? -5.312 1.344 18.946 1.00 97.06 92 TRP A C 1
ATOM 760 O O . TRP A 1 92 ? -5.309 2.577 18.990 1.00 97.06 92 TRP A O 1
ATOM 770 N N . ASP A 1 93 ? -4.747 0.580 19.878 1.00 96.44 93 ASP A N 1
ATOM 771 C CA . ASP A 1 93 ? -3.983 1.116 20.997 1.00 96.44 93 ASP A CA 1
ATOM 772 C C . ASP A 1 93 ? -2.636 1.723 20.551 1.00 96.44 93 ASP A C 1
ATOM 774 O O . ASP A 1 93 ? -2.133 1.513 19.439 1.00 96.44 93 ASP A O 1
ATOM 778 N N . THR A 1 94 ? -2.003 2.465 21.458 1.00 96.44 94 THR A N 1
ATOM 779 C CA . THR A 1 94 ? -0.687 3.080 21.232 1.00 96.44 94 THR A CA 1
ATOM 780 C C . THR A 1 94 ? 0.387 2.048 20.876 1.00 96.44 94 THR A C 1
ATOM 782 O O . THR A 1 94 ? 1.314 2.342 20.120 1.00 96.44 94 THR A O 1
ATOM 785 N N . ARG A 1 95 ? 0.286 0.818 21.392 1.00 97.06 95 ARG A N 1
ATOM 786 C CA . ARG A 1 95 ? 1.282 -0.234 21.161 1.00 97.06 95 ARG A CA 1
ATOM 787 C C . ARG A 1 95 ? 1.278 -0.684 19.701 1.00 97.06 95 ARG A C 1
ATOM 789 O O . ARG A 1 95 ? 2.358 -0.806 19.121 1.00 97.06 95 ARG A O 1
ATOM 796 N N . LEU A 1 96 ? 0.101 -0.911 19.120 1.00 96.81 96 LEU A N 1
ATOM 797 C CA . LEU A 1 96 ? -0.081 -1.298 17.721 1.00 96.81 96 LEU A CA 1
ATOM 798 C C . LEU A 1 96 ? 0.290 -0.158 16.769 1.00 96.81 96 LEU A C 1
ATOM 800 O O . LEU A 1 96 ? 1.008 -0.397 15.798 1.00 96.81 96 LEU A O 1
ATOM 804 N N . ARG A 1 97 ? -0.097 1.086 17.079 1.00 96.88 97 ARG A N 1
ATOM 805 C CA . ARG A 1 97 ? 0.311 2.262 16.285 1.00 96.88 97 ARG A CA 1
ATOM 806 C C . ARG A 1 97 ? 1.835 2.419 16.254 1.00 96.88 97 ARG A C 1
ATOM 808 O O . ARG A 1 97 ? 2.428 2.535 15.183 1.00 96.88 97 ARG A O 1
ATOM 815 N N . ASN A 1 98 ? 2.486 2.301 17.414 1.00 96.69 98 ASN A N 1
ATOM 816 C CA . ASN A 1 98 ? 3.947 2.332 17.509 1.00 96.69 98 ASN A CA 1
ATOM 817 C C . ASN A 1 98 ? 4.603 1.141 16.792 1.00 96.69 98 ASN A C 1
ATOM 819 O O . ASN A 1 98 ? 5.708 1.271 16.267 1.00 96.69 98 ASN A O 1
ATOM 823 N N . ALA A 1 99 ? 3.964 -0.033 16.783 1.00 96.75 99 ALA A N 1
ATOM 824 C CA . ALA A 1 99 ? 4.462 -1.190 16.045 1.00 96.75 99 ALA A CA 1
ATOM 825 C C . ALA A 1 99 ? 4.458 -0.935 14.532 1.00 96.75 99 ALA A C 1
ATOM 827 O O . ALA A 1 99 ? 5.497 -1.140 13.908 1.00 96.75 99 ALA A O 1
ATOM 828 N N . LEU A 1 100 ? 3.366 -0.394 13.978 1.00 96.62 100 LEU A N 1
ATOM 829 C CA . LEU A 1 100 ? 3.297 -0.006 12.565 1.00 96.62 100 LEU A CA 1
ATOM 830 C C . LEU A 1 100 ? 4.377 1.024 12.210 1.00 96.62 100 LEU A C 1
ATOM 832 O O . LEU A 1 100 ? 5.113 0.848 11.241 1.0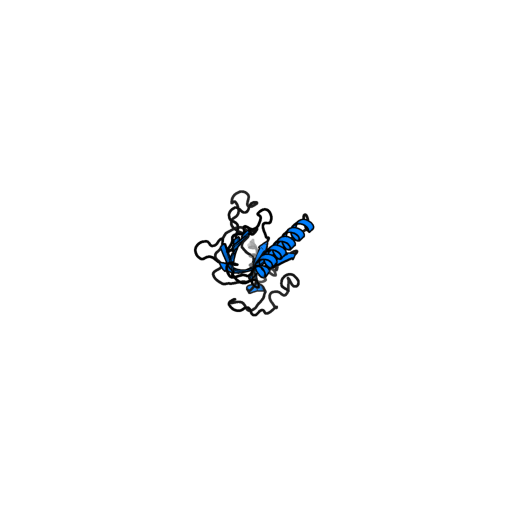0 96.62 100 LEU A O 1
ATOM 836 N N . GLN A 1 101 ? 4.519 2.078 13.016 1.00 96.31 101 GLN A N 1
ATOM 837 C CA . GLN A 1 101 ? 5.535 3.108 12.781 1.00 96.31 101 GLN A CA 1
ATOM 838 C C . GLN A 1 101 ? 6.958 2.533 12.793 1.00 96.31 101 GLN A C 1
ATOM 840 O O . GLN A 1 101 ? 7.787 2.911 11.959 1.00 96.31 101 GLN A O 1
ATOM 845 N N . ARG A 1 102 ? 7.248 1.591 13.702 1.00 96.69 102 ARG A N 1
ATOM 846 C CA . ARG A 1 102 ? 8.534 0.880 13.720 1.00 96.69 102 ARG A CA 1
ATOM 847 C C . ARG A 1 102 ? 8.726 0.034 12.469 1.00 96.69 102 ARG A C 1
ATOM 849 O O . ARG A 1 102 ? 9.799 0.103 11.883 1.00 96.69 102 ARG A O 1
ATOM 856 N N . GLU A 1 103 ? 7.711 -0.713 12.039 1.00 96.06 103 GLU A N 1
ATOM 857 C CA . GLU A 1 103 ? 7.796 -1.551 10.838 1.00 96.06 103 GLU A CA 1
ATOM 858 C C . GLU A 1 103 ? 8.078 -0.709 9.585 1.00 96.06 103 GLU A C 1
ATOM 860 O O . GLU A 1 103 ? 9.003 -1.008 8.829 1.00 96.06 103 GLU A O 1
ATOM 865 N N . ILE A 1 104 ? 7.369 0.414 9.432 1.00 96.44 104 ILE A N 1
ATOM 866 C CA . ILE A 1 104 ? 7.607 1.410 8.380 1.00 96.44 104 ILE A CA 1
ATOM 867 C C . ILE A 1 104 ? 9.038 1.955 8.452 1.00 96.44 104 ILE A C 1
ATOM 869 O O . ILE A 1 104 ? 9.738 2.000 7.440 1.00 96.44 104 ILE A O 1
ATOM 873 N N . THR A 1 105 ? 9.491 2.359 9.642 1.00 96.31 105 THR A N 1
ATOM 874 C CA . THR A 1 105 ? 10.836 2.922 9.839 1.00 96.31 105 THR A CA 1
ATOM 875 C C . THR A 1 105 ? 11.917 1.902 9.475 1.00 96.31 105 THR A C 1
ATOM 877 O O . THR A 1 105 ? 12.890 2.229 8.791 1.00 96.31 105 THR A O 1
ATOM 880 N N . THR A 1 106 ? 11.738 0.642 9.876 1.00 96.62 106 THR A N 1
ATOM 881 C CA . THR A 1 106 ? 12.630 -0.458 9.504 1.00 96.62 106 THR A CA 1
ATOM 882 C C . THR A 1 106 ? 12.635 -0.679 7.993 1.00 96.62 106 THR A C 1
ATOM 884 O O . THR A 1 106 ? 13.714 -0.775 7.406 1.00 96.62 106 THR A O 1
ATOM 887 N N . ALA A 1 107 ? 11.469 -0.694 7.346 1.00 95.94 107 ALA A N 1
ATOM 888 C CA . ALA A 1 107 ? 11.357 -0.886 5.903 1.00 95.94 107 ALA A CA 1
ATOM 889 C C . ALA A 1 107 ? 12.018 0.253 5.104 1.00 95.94 107 ALA A C 1
ATOM 891 O O . ALA A 1 107 ? 12.720 -0.007 4.123 1.00 95.94 107 ALA A O 1
ATOM 892 N N . GLN A 1 108 ? 11.868 1.505 5.552 1.00 95.31 108 GLN A N 1
ATOM 893 C CA . GLN A 1 108 ? 12.563 2.668 4.990 1.00 95.31 108 GLN A CA 1
ATOM 894 C C . GLN A 1 108 ? 14.081 2.552 5.128 1.00 95.31 108 GLN A C 1
ATOM 896 O O . GLN A 1 108 ? 14.813 2.798 4.167 1.00 95.31 108 GLN A O 1
ATOM 901 N N . ARG A 1 109 ? 14.567 2.169 6.316 1.00 95.69 109 ARG A N 1
ATOM 902 C CA . ARG A 1 109 ? 15.999 1.961 6.556 1.00 95.69 109 ARG A CA 1
ATOM 903 C C . ARG A 1 109 ? 16.554 0.885 5.623 1.00 95.69 109 ARG A C 1
ATOM 905 O O . ARG A 1 109 ? 17.538 1.143 4.939 1.00 95.69 109 ARG A O 1
ATOM 912 N N . GLN A 1 110 ? 15.893 -0.268 5.536 1.00 94.25 110 GLN A N 1
ATOM 913 C CA . GLN A 1 110 ? 16.298 -1.348 4.632 1.00 94.25 110 GLN A CA 1
ATOM 914 C C . GLN A 1 110 ? 16.321 -0.883 3.171 1.00 94.25 110 GLN A C 1
ATOM 916 O O . GLN A 1 110 ? 17.263 -1.179 2.443 1.00 94.25 110 GLN A O 1
ATOM 921 N N . ALA A 1 111 ? 15.325 -0.106 2.732 1.00 93.50 111 ALA A N 1
ATOM 922 C CA . ALA A 1 111 ? 15.298 0.430 1.372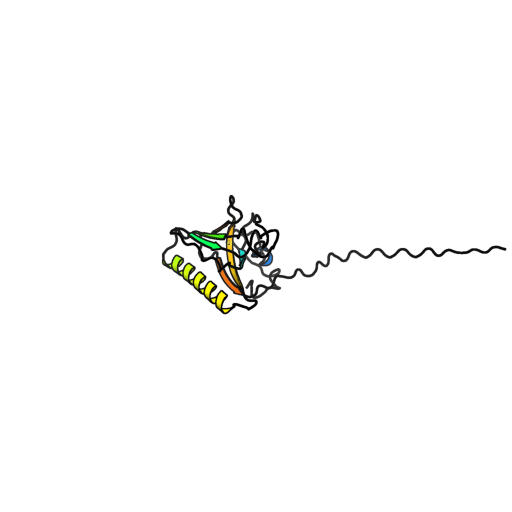 1.00 93.50 111 ALA A CA 1
ATOM 923 C C . ALA A 1 111 ? 16.525 1.305 1.056 1.00 93.50 111 ALA A C 1
ATOM 925 O O . ALA A 1 111 ? 17.051 1.237 -0.055 1.00 93.50 111 ALA A O 1
ATOM 926 N N . ARG A 1 112 ? 16.996 2.096 2.031 1.00 93.00 112 ARG A N 1
ATOM 927 C CA . ARG A 1 112 ? 18.217 2.910 1.907 1.00 93.00 112 ARG A CA 1
ATOM 928 C C . ARG A 1 112 ? 19.477 2.048 1.884 1.00 93.00 112 ARG A C 1
ATOM 930 O O . ARG A 1 112 ? 20.338 2.277 1.042 1.00 93.00 112 ARG A O 1
ATOM 937 N N . GLU A 1 113 ? 19.565 1.046 2.757 1.00 94.88 113 GLU A N 1
ATOM 938 C CA . GLU A 1 113 ? 20.697 0.104 2.813 1.00 94.88 113 GLU A CA 1
ATOM 939 C C . GLU A 1 113 ? 20.876 -0.670 1.504 1.00 94.88 113 GLU A C 1
ATOM 941 O O . GLU A 1 113 ? 21.997 -0.918 1.070 1.00 94.88 113 GLU A O 1
ATOM 946 N N . TYR A 1 114 ? 19.769 -0.999 0.839 1.00 92.00 114 TYR A N 1
ATOM 947 C CA . TYR A 1 114 ? 19.765 -1.669 -0.458 1.00 92.00 114 TYR A CA 1
ATOM 948 C C . TYR A 1 114 ? 19.790 -0.711 -1.662 1.00 92.00 114 TYR A C 1
ATOM 950 O O . TYR A 1 114 ? 19.596 -1.159 -2.801 1.00 92.00 114 TYR A O 1
ATOM 958 N N . GLY A 1 115 ? 20.036 0.585 -1.446 1.00 88.75 115 GLY A N 1
ATOM 959 C CA . GLY A 1 115 ? 20.166 1.581 -2.508 1.00 88.75 115 GLY A CA 1
ATOM 960 C C . GLY A 1 115 ? 21.195 1.160 -3.564 1.00 88.75 115 GLY A C 1
ATOM 961 O O . GLY A 1 115 ? 22.283 0.696 -3.243 1.00 88.75 115 GLY A O 1
ATOM 962 N N . GLY A 1 116 ? 20.833 1.264 -4.845 1.00 85.94 116 GLY A N 1
ATOM 963 C CA . GLY A 1 116 ? 21.688 0.827 -5.960 1.00 85.94 116 GLY A CA 1
ATOM 964 C C . GLY A 1 116 ? 21.701 -0.686 -6.231 1.00 85.94 116 GLY A C 1
ATOM 965 O O . GLY A 1 116 ? 22.252 -1.110 -7.243 1.00 85.94 116 GLY A O 1
ATOM 966 N N . SER A 1 117 ? 21.054 -1.508 -5.397 1.00 92.50 117 SER A N 1
ATOM 967 C CA . SER A 1 117 ? 20.903 -2.951 -5.641 1.00 92.50 117 SER A CA 1
ATOM 968 C C . SER A 1 117 ? 19.605 -3.294 -6.394 1.00 92.50 117 SER A C 1
ATOM 970 O O . SER A 1 117 ? 18.770 -2.428 -6.668 1.00 92.50 117 SER A O 1
ATOM 972 N N . SER A 1 118 ? 19.398 -4.580 -6.713 1.00 89.44 118 SER A N 1
ATOM 973 C CA . SER A 1 118 ? 18.122 -5.098 -7.241 1.00 89.44 118 SER A CA 1
ATOM 974 C C . SER A 1 118 ? 17.066 -5.388 -6.163 1.00 89.44 118 SER A C 1
ATOM 976 O O . SER A 1 118 ? 15.954 -5.799 -6.494 1.00 89.44 118 SER A O 1
ATOM 978 N N . VAL A 1 119 ? 17.416 -5.253 -4.881 1.00 92.94 119 VAL A N 1
ATOM 979 C CA . VAL A 1 119 ? 16.478 -5.427 -3.769 1.00 92.94 119 VAL A CA 1
ATOM 980 C C . VAL A 1 119 ? 15.598 -4.182 -3.679 1.00 92.94 119 VAL A C 1
ATOM 982 O O . VAL A 1 119 ? 16.067 -3.050 -3.810 1.00 92.94 119 VAL A O 1
ATOM 985 N N . ARG A 1 120 ? 14.295 -4.402 -3.506 1.00 94.69 120 ARG A N 1
ATOM 986 C CA . ARG A 1 120 ? 13.284 -3.353 -3.356 1.00 94.69 120 ARG A CA 1
ATOM 987 C C . ARG A 1 120 ? 12.494 -3.582 -2.078 1.00 94.69 120 ARG A C 1
ATOM 989 O O . ARG A 1 120 ? 12.438 -4.703 -1.575 1.00 94.69 120 ARG A O 1
ATOM 996 N N . SER A 1 121 ? 11.901 -2.514 -1.561 1.00 96.25 121 SER A N 1
ATOM 997 C CA . SER A 1 121 ? 11.008 -2.569 -0.408 1.00 96.25 121 SER A CA 1
ATOM 998 C C . SER A 1 121 ? 9.578 -2.748 -0.904 1.00 96.25 121 SER A C 1
ATOM 1000 O O . SER A 1 121 ? 9.031 -1.881 -1.584 1.00 96.25 121 SER A O 1
ATOM 1002 N N . TRP A 1 122 ? 9.007 -3.910 -0.614 1.00 97.19 122 TRP A N 1
ATOM 1003 C CA . TRP A 1 122 ? 7.668 -4.309 -1.025 1.00 97.19 122 TRP A CA 1
ATOM 1004 C C . TRP A 1 122 ? 6.721 -4.230 0.158 1.00 97.19 122 TRP A C 1
ATOM 1006 O O . TRP A 1 122 ? 7.083 -4.646 1.254 1.00 97.19 122 TRP A O 1
ATOM 1016 N N . MET A 1 123 ? 5.500 -3.773 -0.087 1.00 97.56 123 MET A N 1
ATOM 1017 C CA . MET A 1 123 ? 4.385 -3.960 0.832 1.00 97.56 123 MET A CA 1
ATOM 1018 C C . MET A 1 123 ? 3.493 -5.063 0.275 1.00 97.56 123 MET A C 1
ATOM 1020 O O . MET A 1 123 ? 3.081 -4.996 -0.886 1.00 97.56 123 MET A O 1
ATOM 1024 N N . PHE A 1 124 ? 3.213 -6.069 1.096 1.00 97.19 124 PHE A N 1
ATOM 1025 C CA . PHE A 1 124 ? 2.163 -7.056 0.865 1.00 97.19 124 PHE A CA 1
ATOM 1026 C C . PHE A 1 124 ? 0.986 -6.701 1.756 1.00 97.19 124 PHE A C 1
ATOM 1028 O O . PHE A 1 124 ? 1.205 -6.322 2.904 1.00 97.19 124 PHE A O 1
ATOM 1035 N N . PHE A 1 125 ? -0.239 -6.808 1.249 1.00 96.69 125 PHE A N 1
ATOM 1036 C CA . PHE A 1 125 ? -1.412 -6.456 2.034 1.00 96.69 125 PHE A CA 1
ATOM 1037 C C . PHE A 1 125 ? -2.698 -7.140 1.564 1.00 96.69 125 PHE A C 1
ATOM 1039 O O . PHE A 1 125 ? -2.923 -7.309 0.369 1.00 96.69 125 PHE A O 1
ATOM 1046 N N 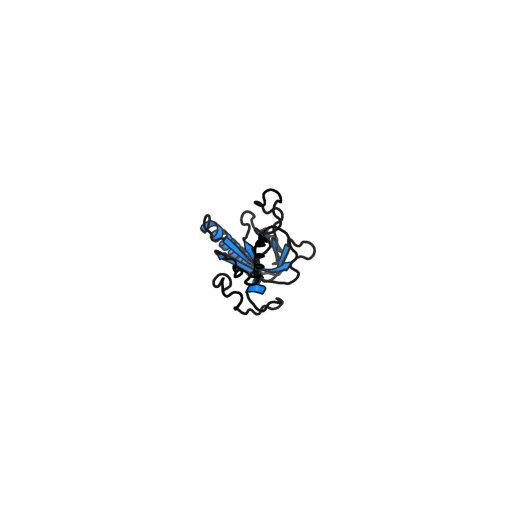. LEU A 1 126 ? -3.556 -7.508 2.511 1.00 94.62 126 LEU A N 1
ATOM 1047 C CA . LEU A 1 126 ? -4.922 -7.967 2.284 1.00 94.62 126 LEU A CA 1
ATOM 1048 C C . LEU A 1 126 ? -5.868 -6.792 2.543 1.00 94.62 126 LEU A C 1
ATOM 1050 O O . LEU A 1 126 ? -5.962 -6.300 3.662 1.00 94.62 126 LEU A O 1
ATOM 1054 N N . ALA A 1 127 ? -6.546 -6.315 1.505 1.00 93.38 127 ALA A N 1
ATOM 1055 C CA . ALA A 1 127 ? -7.390 -5.130 1.605 1.00 93.38 127 ALA A CA 1
ATOM 1056 C C . ALA A 1 127 ? -8.574 -5.196 0.646 1.00 93.38 127 ALA A C 1
ATOM 1058 O O . ALA A 1 127 ? -8.549 -5.919 -0.355 1.00 93.38 127 ALA A O 1
ATOM 1059 N N . SER A 1 128 ? -9.580 -4.375 0.936 1.00 92.50 128 SER A N 1
ATOM 1060 C CA . SER A 1 128 ? -10.625 -4.042 -0.029 1.00 92.50 128 SER A CA 1
ATOM 1061 C C . SER A 1 128 ? -10.236 -2.773 -0.774 1.00 92.50 128 SER A C 1
ATOM 1063 O O . SER A 1 128 ? -9.736 -1.821 -0.174 1.00 92.50 128 SER A O 1
ATOM 1065 N N . GLN A 1 129 ? -10.457 -2.755 -2.084 1.00 95.81 129 GLN A N 1
ATOM 1066 C CA . GLN A 1 129 ? -10.307 -1.537 -2.869 1.00 95.81 129 GLN A CA 1
ATOM 1067 C C . GLN A 1 129 ? -11.499 -0.610 -2.611 1.00 95.81 129 GLN A C 1
ATOM 1069 O O . GLN A 1 129 ? -12.638 -1.073 -2.505 1.00 95.81 129 GLN A O 1
ATOM 1074 N N . ASP A 1 130 ? -11.245 0.689 -2.493 1.00 94.88 130 ASP A N 1
ATOM 1075 C CA . ASP A 1 130 ? -12.302 1.677 -2.322 1.00 94.88 130 ASP A CA 1
ATOM 1076 C C . ASP A 1 130 ? -13.167 1.740 -3.591 1.00 94.88 130 ASP A C 1
ATOM 1078 O O . ASP A 1 130 ? -12.674 1.835 -4.716 1.00 94.88 130 ASP A O 1
ATOM 1082 N N . ARG A 1 131 ? -14.486 1.656 -3.399 1.00 91.25 131 ARG A N 1
ATOM 1083 C CA . ARG A 1 131 ? -15.465 1.592 -4.492 1.00 91.25 131 ARG A CA 1
ATOM 1084 C C . ARG A 1 131 ? -15.620 2.907 -5.257 1.00 91.25 131 ARG A C 1
ATOM 1086 O O . ARG A 1 131 ? -16.152 2.900 -6.362 1.00 91.25 131 ARG A O 1
ATOM 1093 N N . PHE A 1 132 ? -15.257 4.029 -4.641 1.00 94.06 132 PHE A N 1
ATOM 1094 C CA . PHE A 1 132 ? -15.404 5.365 -5.216 1.00 94.06 132 PHE A CA 1
ATOM 1095 C C . PHE A 1 132 ? -14.073 5.909 -5.727 1.00 94.06 132 PHE A C 1
ATOM 1097 O O . PHE A 1 132 ? -14.062 6.678 -6.687 1.00 94.06 132 PHE A O 1
ATOM 1104 N N . ASP A 1 133 ? -12.960 5.478 -5.129 1.00 96.50 133 ASP A N 1
ATOM 1105 C CA . ASP A 1 133 ? -11.621 5.762 -5.631 1.00 96.50 133 ASP A CA 1
ATOM 1106 C C . ASP A 1 133 ? -10.784 4.482 -5.776 1.00 96.50 133 ASP A C 1
ATOM 1108 O O . ASP A 1 133 ? -10.106 4.067 -4.835 1.00 96.50 133 ASP A O 1
ATOM 1112 N N . PRO A 1 134 ? -10.720 3.896 -6.984 1.00 96.00 134 PRO A N 1
ATOM 1113 C CA . PRO A 1 134 ? -9.929 2.693 -7.228 1.00 96.00 134 PRO A CA 1
ATOM 1114 C C . PRO A 1 134 ? -8.416 2.869 -7.008 1.00 96.00 134 PRO A C 1
ATOM 1116 O O . PRO A 1 134 ? -7.662 1.901 -7.087 1.00 96.00 134 PRO A O 1
ATOM 1119 N N . SER A 1 135 ? -7.911 4.078 -6.749 1.00 97.38 135 SER A N 1
ATOM 1120 C CA . SER A 1 135 ? -6.517 4.237 -6.322 1.00 97.38 135 SER A CA 1
ATOM 1121 C C . SER A 1 135 ? -6.281 3.911 -4.845 1.00 97.38 135 SER A C 1
ATOM 1123 O O . SER A 1 135 ? -5.130 3.730 -4.451 1.00 97.38 135 SER A O 1
ATOM 1125 N N . LEU A 1 136 ? -7.335 3.752 -4.043 1.00 97.75 136 LEU A N 1
ATOM 1126 C CA . LEU A 1 136 ? -7.232 3.503 -2.611 1.00 97.75 136 LEU A CA 1
ATOM 1127 C C . LEU A 1 136 ? -7.547 2.048 -2.261 1.00 97.75 136 LEU A C 1
ATOM 1129 O O . LEU A 1 136 ? -8.524 1.463 -2.726 1.00 97.75 136 LEU A O 1
ATOM 1133 N N . PHE A 1 137 ? -6.738 1.487 -1.371 1.00 97.94 137 PHE A N 1
ATOM 1134 C CA . PHE A 1 137 ? -7.003 0.228 -0.685 1.00 97.94 137 PHE A CA 1
ATOM 1135 C C . PHE A 1 137 ? -7.140 0.493 0.806 1.00 97.94 137 PHE A C 1
ATOM 1137 O O . PHE A 1 137 ? -6.343 1.238 1.369 1.00 97.94 137 PHE A O 1
ATOM 1144 N N . ARG A 1 138 ? -8.131 -0.124 1.449 1.00 96.31 138 ARG A N 1
ATOM 1145 C CA . ARG A 1 138 ? -8.413 0.051 2.875 1.00 96.31 138 ARG A CA 1
ATOM 1146 C C . ARG A 1 138 ? -8.282 -1.266 3.628 1.00 96.31 138 ARG A C 1
ATOM 1148 O O . ARG A 1 138 ? -8.780 -2.299 3.171 1.00 96.31 138 ARG A O 1
ATOM 1155 N N . LEU A 1 139 ? -7.634 -1.203 4.785 1.00 95.44 139 LEU A N 1
ATOM 1156 C CA . LEU A 1 139 ? -7.529 -2.295 5.752 1.00 95.44 139 LEU A CA 1
ATOM 1157 C C . LEU A 1 139 ? -7.560 -1.729 7.174 1.00 95.44 139 LEU A C 1
ATOM 1159 O O . LEU A 1 139 ? -7.179 -0.582 7.385 1.00 95.44 139 LEU A O 1
ATOM 1163 N N . ASP A 1 140 ? -7.982 -2.536 8.139 1.00 94.75 140 ASP A N 1
ATOM 1164 C CA . ASP A 1 140 ? -8.214 -2.137 9.537 1.00 94.75 140 ASP A CA 1
ATOM 1165 C C . ASP A 1 140 ? -7.509 -3.050 10.559 1.00 94.75 140 ASP A C 1
ATOM 1167 O O . ASP A 1 140 ? -7.543 -2.808 11.768 1.00 94.75 140 ASP A O 1
ATOM 1171 N N . HIS A 1 141 ? -6.837 -4.105 10.086 1.00 94.50 141 HIS A N 1
ATOM 1172 C CA . HIS A 1 141 ? -6.239 -5.121 10.941 1.00 94.50 141 HIS A CA 1
ATOM 1173 C C . HIS A 1 141 ? -4.718 -5.206 10.768 1.00 94.50 141 HIS A C 1
ATOM 1175 O O . HIS A 1 141 ? -4.195 -5.339 9.662 1.00 94.50 141 HIS A O 1
ATOM 1181 N N . HIS A 1 142 ? -3.988 -5.200 11.887 1.00 91.88 142 HIS A N 1
ATOM 1182 C CA . HIS A 1 142 ? -2.519 -5.186 11.909 1.00 91.88 142 HIS A CA 1
ATOM 1183 C C . HIS A 1 142 ? -1.863 -6.418 11.258 1.00 91.88 142 HIS A C 1
ATOM 1185 O O . HIS A 1 142 ? -0.728 -6.343 10.809 1.00 91.88 142 HIS A O 1
ATOM 1191 N N . ALA A 1 143 ? -2.574 -7.546 11.185 1.00 92.06 143 ALA A N 1
ATOM 1192 C CA . ALA A 1 143 ? -2.092 -8.765 10.527 1.00 92.06 143 ALA A CA 1
ATOM 1193 C C . ALA A 1 143 ? -2.250 -8.754 8.992 1.00 92.06 143 ALA A C 1
ATOM 1195 O O . ALA A 1 143 ? -1.834 -9.700 8.327 1.00 92.06 143 ALA A O 1
ATOM 1196 N N . TYR A 1 144 ? -2.889 -7.728 8.420 1.00 94.81 144 TYR A N 1
ATOM 1197 C CA . TYR A 1 144 ? -3.217 -7.681 6.992 1.00 94.81 144 TYR A CA 1
ATOM 1198 C C . TYR A 1 144 ? -2.165 -6.994 6.134 1.00 94.81 144 TYR A C 1
ATOM 1200 O O . TYR A 1 144 ? -2.407 -6.795 4.950 1.00 94.81 144 TYR A O 1
ATOM 1208 N N . TYR A 1 145 ? -1.000 -6.653 6.672 1.00 95.94 145 TYR A N 1
ATOM 1209 C CA . TYR A 1 145 ? 0.111 -6.156 5.872 1.00 95.94 145 TYR A CA 1
ATOM 1210 C C . TYR A 1 145 ? 1.443 -6.684 6.386 1.00 95.94 145 TYR A C 1
ATOM 1212 O O . TYR A 1 145 ? 1.555 -7.154 7.516 1.00 95.94 145 TYR A O 1
ATOM 1220 N N . CYS A 1 146 ? 2.458 -6.597 5.535 1.00 96.31 146 CYS A N 1
ATOM 1221 C CA . CYS A 1 146 ? 3.848 -6.655 5.954 1.00 96.31 146 CYS A CA 1
ATOM 1222 C C . CYS A 1 146 ? 4.750 -5.950 4.940 1.00 96.31 146 CYS A C 1
ATOM 1224 O O . CYS A 1 146 ? 4.432 -5.872 3.744 1.00 96.31 146 CYS A O 1
ATOM 1226 N N . PHE A 1 147 ? 5.906 -5.483 5.408 1.00 96.50 147 PHE A N 1
ATOM 1227 C CA . PHE A 1 147 ? 6.975 -5.000 4.535 1.00 96.50 147 PHE A CA 1
ATOM 1228 C C . PHE A 1 147 ? 8.065 -6.050 4.353 1.00 96.50 147 PHE A C 1
ATOM 1230 O O . PHE A 1 147 ? 8.487 -6.720 5.294 1.00 96.50 147 PHE A O 1
ATOM 1237 N N . VAL A 1 148 ? 8.566 -6.172 3.125 1.00 95.62 148 VAL A N 1
ATOM 1238 C CA . VAL A 1 148 ? 9.638 -7.108 2.786 1.00 95.62 148 VAL A CA 1
ATOM 1239 C C . VAL A 1 148 ? 10.661 -6.426 1.886 1.00 95.62 148 VAL A C 1
ATOM 1241 O O . VAL A 1 148 ? 10.343 -6.002 0.775 1.00 95.62 148 VAL A O 1
ATOM 1244 N N . ALA A 1 149 ? 11.916 -6.373 2.329 1.00 94.69 149 ALA A N 1
ATOM 1245 C CA . ALA A 1 149 ? 13.046 -6.032 1.474 1.00 94.69 149 ALA A CA 1
ATOM 1246 C C . ALA A 1 149 ? 13.485 -7.278 0.689 1.00 94.69 149 ALA A C 1
ATOM 1248 O O . ALA A 1 149 ? 14.066 -8.205 1.249 1.00 94.69 149 ALA A O 1
ATOM 1249 N N . ALA A 1 150 ? 13.176 -7.332 -0.607 1.00 92.88 150 ALA A N 1
ATOM 1250 C CA . ALA A 1 150 ? 13.520 -8.478 -1.446 1.00 92.88 150 ALA A CA 1
ATOM 1251 C C . ALA A 1 150 ? 13.671 -8.130 -2.930 1.00 92.88 150 ALA A C 1
ATOM 1253 O O . ALA A 1 150 ? 13.132 -7.142 -3.438 1.00 92.88 150 ALA A O 1
ATOM 1254 N N . ARG A 1 151 ? 14.353 -9.012 -3.665 1.00 91.88 151 ARG A N 1
ATOM 1255 C CA . ARG A 1 151 ? 14.219 -9.107 -5.122 1.00 91.88 151 ARG A CA 1
ATOM 1256 C C . ARG A 1 151 ? 13.049 -10.041 -5.434 1.00 91.88 151 ARG A C 1
ATOM 1258 O O . ARG A 1 151 ? 13.163 -11.247 -5.242 1.00 91.88 151 ARG A O 1
ATOM 1265 N N . ILE A 1 152 ? 11.934 -9.509 -5.934 1.00 86.50 152 ILE A N 1
ATOM 1266 C CA . ILE A 1 152 ? 10.830 -10.351 -6.415 1.00 86.50 152 ILE A CA 1
ATOM 1267 C C . ILE A 1 152 ? 11.109 -10.756 -7.858 1.00 86.50 152 ILE A C 1
ATOM 1269 O O . ILE A 1 152 ? 11.134 -9.919 -8.759 1.00 86.50 152 ILE A O 1
ATOM 1273 N N . VAL A 1 153 ? 11.280 -12.057 -8.076 1.00 80.44 153 VAL A N 1
ATOM 1274 C CA . VAL A 1 153 ? 11.305 -12.649 -9.415 1.00 80.44 153 VAL A CA 1
ATOM 1275 C C . VAL A 1 153 ? 9.849 -12.841 -9.868 1.00 80.44 153 VAL A C 1
ATOM 1277 O O . VAL A 1 153 ? 9.072 -13.503 -9.157 1.00 80.44 153 VAL A O 1
ATOM 1280 N N . PRO A 1 154 ? 9.424 -12.227 -10.991 1.00 67.06 154 PRO A N 1
ATOM 1281 C CA . PRO A 1 154 ? 8.144 -12.553 -11.604 1.00 67.06 154 PRO A CA 1
ATOM 1282 C C . PRO A 1 154 ? 8.136 -14.044 -11.913 1.00 67.06 154 PRO A C 1
ATOM 1284 O O . PRO A 1 154 ? 9.130 -14.567 -12.409 1.00 67.06 154 PRO A O 1
ATOM 1287 N N . SER A 1 155 ? 7.035 -14.732 -11.630 1.00 56.44 155 SER A N 1
ATOM 1288 C CA . SER A 1 155 ? 6.825 -16.051 -12.213 1.00 56.44 155 SER A CA 1
ATOM 1289 C C . SER A 1 155 ? 6.772 -15.839 -13.723 1.00 56.44 155 SER A C 1
ATOM 1291 O O . SER A 1 155 ? 5.776 -15.317 -14.226 1.00 56.44 155 SER A O 1
ATOM 1293 N N . THR A 1 156 ? 7.864 -16.125 -14.431 1.00 50.28 156 THR A N 1
ATOM 1294 C CA . THR A 1 156 ? 7.830 -16.262 -15.882 1.00 50.28 156 THR A CA 1
ATOM 1295 C C . THR A 1 156 ? 6.737 -17.279 -16.153 1.00 50.28 156 THR A C 1
ATOM 1297 O O . THR A 1 156 ? 6.806 -18.398 -15.642 1.00 50.28 156 THR A O 1
ATOM 1300 N N . ASP A 1 157 ? 5.706 -16.892 -16.906 1.00 45.38 157 ASP A N 1
ATOM 1301 C CA . ASP A 1 157 ? 4.939 -17.898 -17.623 1.00 45.38 157 ASP A CA 1
ATOM 1302 C C . ASP A 1 157 ? 5.979 -18.785 -18.310 1.00 45.38 157 ASP A C 1
ATOM 1304 O O . ASP A 1 157 ? 6.856 -18.279 -19.023 1.00 45.38 157 ASP A O 1
ATOM 1308 N N . GLN A 1 158 ? 5.931 -20.097 -18.071 1.00 36.91 158 GLN A N 1
ATOM 1309 C CA . GLN A 1 158 ? 6.488 -20.997 -19.068 1.00 36.91 158 GLN A CA 1
ATOM 1310 C C . GLN A 1 158 ? 5.909 -20.535 -20.410 1.00 36.91 158 GLN A C 1
ATOM 1312 O O . GLN A 1 158 ? 4.697 -20.297 -20.474 1.00 36.91 158 GLN A O 1
ATOM 1317 N N . PRO A 1 159 ? 6.740 -20.321 -21.445 1.00 34.12 159 PRO A N 1
ATOM 1318 C CA . PRO A 1 159 ? 6.240 -19.862 -22.725 1.00 34.12 159 PRO A CA 1
ATOM 1319 C C . PRO A 1 159 ? 5.096 -20.778 -23.131 1.00 34.12 159 PRO A C 1
ATOM 1321 O O . PRO A 1 159 ? 5.237 -22.000 -23.133 1.00 34.12 159 PRO A O 1
ATOM 1324 N N . ASN A 1 160 ? 3.956 -20.147 -23.389 1.00 36.84 160 ASN A N 1
ATOM 1325 C CA . ASN A 1 160 ? 2.713 -20.753 -23.816 1.00 36.84 160 ASN A CA 1
ATOM 1326 C C . ASN A 1 160 ? 3.019 -21.858 -24.850 1.00 36.84 160 ASN A C 1
ATOM 1328 O O . ASN A 1 160 ? 3.291 -21.559 -26.013 1.00 36.84 160 ASN A O 1
ATOM 1332 N N . GLN A 1 161 ? 2.983 -23.138 -24.453 1.00 39.66 161 GLN A N 1
ATOM 1333 C CA . GLN A 1 161 ? 3.111 -24.259 -25.400 1.00 39.66 161 GLN A CA 1
ATOM 1334 C C . GLN A 1 161 ? 1.906 -24.333 -26.362 1.00 39.66 161 GLN A C 1
ATOM 1336 O O . GLN A 1 161 ? 1.873 -25.166 -27.259 1.00 39.66 161 GLN A O 1
ATOM 1341 N N . HIS A 1 162 ? 0.948 -23.407 -26.246 1.00 39.22 162 HIS A N 1
ATOM 1342 C CA . HIS A 1 162 ? -0.168 -23.209 -27.169 1.00 39.22 162 HIS A CA 1
ATOM 1343 C C . HIS A 1 162 ? 0.127 -22.282 -28.367 1.00 39.22 162 HIS A C 1
ATOM 1345 O O . HIS A 1 162 ? -0.798 -21.884 -29.072 1.00 39.22 162 HIS A O 1
ATOM 1351 N N . SER A 1 163 ? 1.399 -21.988 -28.658 1.00 42.12 163 SER A N 1
ATOM 1352 C CA . SER A 1 163 ? 1.821 -21.355 -29.920 1.00 42.12 163 SER A CA 1
ATOM 1353 C C . SER A 1 163 ? 2.730 -22.266 -30.753 1.00 42.12 163 SER A C 1
ATOM 1355 O O . SER A 1 163 ? 3.739 -21.827 -31.296 1.00 42.12 163 SER A O 1
ATOM 1357 N N . GLN A 1 164 ? 2.368 -23.541 -30.894 1.00 36.47 164 GLN A N 1
ATOM 1358 C CA . GLN A 1 164 ? 2.771 -24.342 -32.053 1.00 36.47 164 GLN A CA 1
ATOM 1359 C C . GLN A 1 164 ? 1.528 -24.698 -32.861 1.00 36.47 164 GLN A C 1
ATOM 1361 O O . GLN A 1 164 ? 1.046 -25.825 -32.859 1.00 36.47 164 GLN A O 1
ATOM 1366 N N . TRP A 1 165 ? 0.991 -23.709 -33.573 1.00 32.75 165 TRP A N 1
ATOM 1367 C CA . TRP A 1 165 ? 0.201 -24.038 -34.752 1.00 32.75 165 TRP A CA 1
ATOM 1368 C C . TRP A 1 165 ? 1.171 -24.595 -35.799 1.00 32.75 165 TRP A C 1
ATOM 1370 O O . TRP A 1 165 ? 2.207 -23.962 -36.043 1.00 32.75 165 TRP A O 1
ATOM 1380 N N . PRO A 1 166 ? 0.891 -25.757 -36.415 1.00 38.94 166 PRO A N 1
ATOM 1381 C CA . PRO A 1 166 ? 1.750 -26.277 -37.462 1.00 38.94 166 PRO A CA 1
ATOM 1382 C C . PRO A 1 166 ? 1.810 -25.239 -38.582 1.00 38.94 166 PRO A C 1
ATOM 1384 O O . PRO A 1 166 ? 0.784 -24.799 -39.108 1.00 38.94 166 PRO A O 1
ATOM 1387 N N . ARG A 1 167 ? 3.029 -24.817 -38.938 1.00 43.75 167 ARG A N 1
ATOM 1388 C CA . ARG A 1 167 ? 3.254 -24.039 -40.157 1.00 43.75 167 ARG A CA 1
ATOM 1389 C C . ARG A 1 167 ? 2.624 -24.825 -41.305 1.00 43.75 167 ARG A C 1
ATOM 1391 O O . ARG A 1 167 ? 3.007 -25.971 -41.533 1.00 43.75 167 ARG A O 1
ATOM 1398 N N . LYS A 1 168 ? 1.656 -24.218 -42.004 1.00 46.53 168 LYS A N 1
ATOM 1399 C CA . LYS A 1 168 ? 1.122 -24.763 -43.259 1.00 46.53 168 LYS A CA 1
ATOM 1400 C C . LYS A 1 168 ? 2.309 -25.188 -44.135 1.00 46.53 168 LYS A C 1
ATOM 1402 O O . LYS A 1 168 ? 3.217 -24.369 -44.313 1.00 46.53 168 LYS A O 1
ATOM 1407 N N . PRO A 1 169 ? 2.334 -26.419 -44.670 1.00 41.22 169 PRO A N 1
ATOM 1408 C CA . PRO A 1 169 ? 3.379 -26.800 -45.599 1.00 41.22 169 PRO A CA 1
ATOM 1409 C C . PRO A 1 169 ? 3.341 -25.864 -46.808 1.00 41.22 169 PRO A C 1
ATOM 1411 O O . PRO A 1 169 ? 2.271 -25.527 -47.322 1.00 41.22 169 PRO A O 1
ATOM 1414 N N . ALA A 1 170 ? 4.522 -25.410 -47.223 1.00 48.97 170 ALA A N 1
ATOM 1415 C CA . ALA A 1 170 ? 4.695 -24.614 -48.424 1.00 48.97 170 ALA A CA 1
ATOM 1416 C C . ALA A 1 170 ? 4.110 -25.372 -49.626 1.00 48.97 170 ALA A C 1
ATOM 1418 O O . ALA A 1 170 ? 4.386 -26.558 -49.814 1.00 48.97 170 ALA A O 1
ATOM 1419 N N . HIS A 1 171 ? 3.297 -24.685 -50.430 1.00 46.41 171 HIS A N 1
ATOM 1420 C CA . HIS A 1 171 ? 2.822 -25.208 -51.707 1.00 46.41 171 HIS A CA 1
ATOM 1421 C C . HIS A 1 171 ? 4.013 -25.686 -52.556 1.00 46.41 171 HIS A C 1
ATOM 1423 O O . HIS A 1 171 ? 4.978 -24.931 -52.708 1.00 46.41 171 HIS A O 1
ATOM 1429 N N . PRO A 1 172 ? 3.967 -26.891 -53.149 1.00 40.09 172 PRO A N 1
ATOM 1430 C CA . PRO A 1 172 ? 5.000 -27.300 -54.081 1.00 40.09 172 PRO A CA 1
ATOM 1431 C C . PRO A 1 172 ? 4.906 -26.457 -55.357 1.00 40.09 172 PRO A C 1
ATOM 1433 O O . PRO A 1 172 ? 3.828 -26.233 -55.911 1.00 40.09 172 PRO A O 1
ATOM 1436 N N . ALA A 1 173 ? 6.067 -25.983 -55.803 1.00 45.59 173 ALA A N 1
ATOM 1437 C CA . ALA A 1 173 ? 6.246 -25.228 -57.031 1.00 45.59 173 ALA A CA 1
ATOM 1438 C C . ALA A 1 173 ? 5.650 -25.976 -58.234 1.00 45.59 173 ALA A C 1
ATOM 1440 O O . ALA A 1 173 ? 5.941 -27.151 -58.468 1.00 45.59 173 ALA A O 1
ATOM 1441 N N . SER A 1 174 ? 4.836 -25.272 -59.022 1.00 42.34 174 SER A N 1
ATOM 1442 C CA . SER A 1 174 ? 4.325 -25.780 -60.294 1.00 42.34 174 SER A CA 1
ATOM 1443 C C . SER A 1 174 ? 5.490 -26.077 -61.248 1.00 42.34 174 SER A C 1
ATOM 1445 O O . SER A 1 174 ? 6.230 -25.195 -61.686 1.00 42.34 174 SER A O 1
ATOM 1447 N N . ARG A 1 175 ? 5.678 -27.359 -61.564 1.00 41.06 175 ARG A N 1
ATOM 1448 C CA . ARG A 1 175 ? 6.653 -27.824 -62.551 1.00 41.06 175 ARG A CA 1
ATOM 1449 C C . ARG A 1 175 ? 6.006 -27.681 -63.930 1.00 41.06 175 ARG A C 1
ATOM 1451 O O . ARG A 1 175 ? 5.140 -28.472 -64.289 1.00 41.06 175 ARG A O 1
ATOM 1458 N N . ARG A 1 176 ? 6.396 -26.659 -64.699 1.00 41.91 176 ARG A N 1
ATOM 1459 C CA . ARG A 1 176 ? 6.023 -26.534 -66.118 1.00 41.91 176 ARG A CA 1
ATOM 1460 C C . ARG A 1 176 ? 6.622 -27.708 -66.898 1.00 41.91 176 ARG A C 1
ATOM 1462 O O . ARG A 1 176 ? 7.821 -27.731 -67.166 1.00 41.91 176 ARG A O 1
ATOM 1469 N N . SER A 1 177 ? 5.790 -28.673 -67.269 1.00 41.09 177 SER A N 1
ATOM 1470 C CA . SER A 1 177 ? 6.101 -29.688 -68.272 1.00 41.09 177 SER A CA 1
ATOM 1471 C C . SER A 1 177 ? 6.045 -29.044 -69.658 1.00 41.09 177 SER A C 1
ATOM 1473 O O . SER A 1 177 ? 5.004 -28.598 -70.131 1.00 41.09 177 SER A O 1
ATOM 1475 N N . ARG A 1 178 ? 7.207 -28.961 -70.305 1.00 42.84 178 ARG A N 1
ATOM 1476 C CA . ARG A 1 178 ? 7.360 -28.528 -71.693 1.00 42.84 178 ARG A CA 1
ATOM 1477 C C . ARG A 1 178 ? 7.266 -29.778 -72.567 1.00 42.84 178 ARG A C 1
ATOM 1479 O O . ARG A 1 178 ? 8.261 -30.465 -72.776 1.00 42.84 178 ARG A O 1
ATOM 1486 N N . THR A 1 179 ? 6.065 -30.114 -73.022 1.00 43.19 179 THR A N 1
ATOM 1487 C CA . THR A 1 179 ? 5.845 -31.211 -73.971 1.00 43.19 179 THR A CA 1
ATOM 1488 C C . THR A 1 179 ? 6.235 -30.735 -75.370 1.00 43.19 179 THR A C 1
ATOM 1490 O O . THR A 1 179 ? 5.544 -29.920 -75.974 1.00 43.19 179 THR A O 1
ATOM 1493 N N . ARG A 1 180 ? 7.366 -31.231 -75.881 1.00 45.03 180 ARG A N 1
ATOM 1494 C CA . ARG A 1 180 ? 7.613 -31.339 -77.325 1.00 45.03 180 ARG A CA 1
ATOM 1495 C C . ARG A 1 180 ? 6.808 -32.535 -77.834 1.00 45.03 180 ARG A C 1
ATOM 1497 O O . ARG A 1 180 ? 6.860 -33.602 -77.224 1.00 45.03 180 ARG A O 1
ATOM 1504 N N . ARG A 1 181 ? 6.097 -32.366 -78.942 1.00 40.78 181 ARG A N 1
ATOM 1505 C CA . ARG A 1 181 ? 5.588 -33.466 -79.765 1.00 40.78 181 ARG A CA 1
ATOM 1506 C C . ARG A 1 181 ? 5.859 -33.159 -81.248 1.00 40.78 181 ARG A C 1
ATOM 1508 O O . ARG A 1 181 ? 6.121 -31.993 -81.543 1.00 40.78 181 ARG A O 1
ATOM 1515 N N . PRO A 1 182 ? 5.946 -34.222 -82.064 1.00 50.62 182 PRO A N 1
ATOM 1516 C CA . PRO A 1 182 ? 6.807 -34.337 -83.243 1.00 50.62 182 PRO A CA 1
ATOM 1517 C C . PRO A 1 182 ? 6.313 -33.572 -84.465 1.00 50.62 182 PRO A C 1
ATOM 1519 O O . PRO A 1 182 ? 5.092 -33.309 -84.541 1.00 50.62 182 PRO A O 1
#